Protein AF-A0A2W6BW79-F1 (afdb_monomer_lite)

pLDDT: mean 81.08, std 10.2, range [52.41, 96.06]

Radius of gyration: 17.26 Å; chains: 1; bounding box: 39×28×54 Å

Foldseek 3Di:
DDKDKDKWKWKWKAQPQWIWIATQQDRQIAIGSDPVSSVVSVQVVVQVVVVVVDDRDDWDWDWAKDKDWAQDPVRDIDIDIFIKTWTDDPQWIKIAGRQQGDIDTDNYDVRNVVGRRVRSRVSCRVDNTRRMGHMDMDMDMWMADPVGTDDD

Structure (mmCIF, N/CA/C/O backbone):
data_AF-A0A2W6BW79-F1
#
_entry.id   AF-A0A2W6BW79-F1
#
loop_
_atom_site.group_PDB
_atom_site.id
_atom_site.type_symbol
_atom_site.label_atom_id
_atom_site.label_alt_id
_atom_site.label_comp_id
_atom_site.label_asym_id
_atom_site.label_entity_id
_atom_site.label_seq_id
_atom_site.pdbx_PDB_ins_code
_atom_site.Cartn_x
_atom_site.Cartn_y
_atom_site.Cartn_z
_atom_site.occupancy
_atom_site.B_iso_or_equiv
_atom_site.auth_seq_id
_atom_site.auth_comp_id
_atom_site.auth_asym_id
_atom_site.auth_atom_id
_atom_site.pdbx_PDB_model_num
ATOM 1 N N . MET A 1 1 ? -23.035 2.140 28.095 1.00 54.66 1 MET A N 1
ATOM 2 C CA . MET A 1 1 ? -22.453 1.590 26.856 1.00 54.66 1 MET A CA 1
ATOM 3 C C . MET A 1 1 ? -20.944 1.530 27.051 1.00 54.66 1 MET A C 1
ATOM 5 O O . MET A 1 1 ? -20.404 2.461 27.640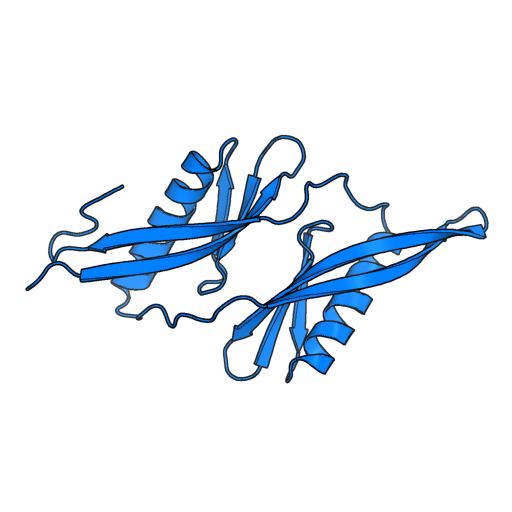 1.00 54.66 1 MET A O 1
ATOM 9 N N . ALA A 1 2 ? -20.318 0.404 26.715 1.00 69.75 2 ALA A N 1
ATOM 10 C CA . ALA A 1 2 ? -18.900 0.161 26.975 1.00 69.75 2 ALA A CA 1
ATOM 11 C C . ALA A 1 2 ? -18.020 0.856 25.929 1.00 69.75 2 ALA A C 1
ATOM 13 O O . ALA A 1 2 ? -18.464 1.098 24.810 1.00 69.75 2 ALA A O 1
ATOM 14 N N . THR A 1 3 ? -16.791 1.180 26.314 1.00 76.06 3 THR A N 1
ATOM 15 C CA . THR A 1 3 ? -15.749 1.611 25.385 1.00 76.06 3 THR A CA 1
ATOM 16 C C . THR A 1 3 ? -15.383 0.444 24.462 1.00 76.06 3 THR A C 1
ATOM 18 O O . THR A 1 3 ? -15.199 -0.670 24.951 1.00 76.06 3 THR A O 1
ATOM 21 N N . GLN A 1 4 ? -15.269 0.694 23.160 1.00 78.75 4 GLN A N 1
ATOM 22 C CA . GLN A 1 4 ? -14.896 -0.291 22.147 1.00 78.75 4 GLN A CA 1
ATOM 23 C C . GLN A 1 4 ? -13.578 0.124 21.489 1.00 78.75 4 GLN A C 1
ATOM 25 O O . GLN A 1 4 ? -13.428 1.271 21.075 1.00 78.75 4 GLN A O 1
ATOM 30 N N . THR A 1 5 ? -12.626 -0.800 21.391 1.00 81.75 5 THR A N 1
ATOM 31 C CA . THR A 1 5 ? -11.361 -0.577 20.680 1.00 81.75 5 THR A CA 1
ATOM 32 C C . THR A 1 5 ? -11.388 -1.337 19.361 1.00 81.75 5 THR A C 1
ATOM 34 O O . THR A 1 5 ? -11.757 -2.511 19.334 1.00 81.75 5 THR A O 1
ATOM 37 N N . TYR A 1 6 ? -10.980 -0.663 18.293 1.00 78.25 6 TYR A N 1
ATOM 38 C CA . TYR A 1 6 ? -10.821 -1.207 16.950 1.00 78.25 6 TYR A CA 1
ATOM 39 C C . TYR A 1 6 ? -9.356 -1.074 16.535 1.00 78.25 6 TYR A C 1
ATOM 41 O O . TYR A 1 6 ? -8.681 -0.111 16.908 1.00 78.25 6 TYR A O 1
ATOM 49 N N . THR A 1 7 ? -8.857 -2.066 15.804 1.00 79.12 7 THR A N 1
ATOM 50 C CA . THR A 1 7 ? -7.521 -2.032 15.202 1.00 79.12 7 THR A CA 1
ATOM 51 C C . THR A 1 7 ? -7.709 -1.871 13.709 1.00 79.12 7 THR A C 1
ATOM 53 O O . THR A 1 7 ? -8.458 -2.648 13.134 1.00 79.12 7 THR A O 1
ATOM 56 N N . PHE A 1 8 ? -7.025 -0.888 13.142 1.00 79.06 8 PHE A N 1
ATOM 57 C CA . PHE A 1 8 ? -7.068 -0.541 11.733 1.00 79.06 8 PHE A CA 1
ATOM 58 C C . PHE A 1 8 ? -5.713 -0.816 11.096 1.00 79.06 8 PHE A C 1
ATOM 60 O O . PHE A 1 8 ? -4.666 -0.653 11.745 1.00 79.06 8 PHE A O 1
ATOM 67 N N . THR A 1 9 ? -5.735 -1.184 9.820 1.00 81.25 9 THR A N 1
ATOM 68 C CA . THR A 1 9 ? -4.535 -1.326 8.992 1.00 81.25 9 THR A CA 1
ATOM 69 C C . THR A 1 9 ? -4.534 -0.310 7.865 1.00 81.25 9 THR A C 1
ATOM 71 O O . THR A 1 9 ? -5.520 -0.151 7.147 1.00 81.25 9 THR A O 1
ATOM 74 N N . ALA A 1 10 ? -3.397 0.354 7.691 1.00 82.69 10 ALA A N 1
ATOM 75 C CA . ALA A 1 10 ? -3.149 1.217 6.550 1.00 82.69 10 ALA A CA 1
ATOM 76 C C . ALA A 1 10 ? -1.796 0.876 5.934 1.00 82.69 10 ALA A C 1
ATOM 78 O O . ALA A 1 10 ? -0.862 0.476 6.635 1.00 82.69 10 ALA A O 1
ATOM 79 N N . VAL A 1 11 ? -1.688 1.064 4.625 1.00 84.06 11 VAL A N 1
ATOM 80 C CA . VAL A 1 11 ? -0.397 1.067 3.944 1.00 84.06 11 VAL A CA 1
ATOM 81 C C . VAL A 1 11 ? 0.021 2.502 3.718 1.00 84.06 11 VAL A C 1
ATOM 83 O O . VAL A 1 11 ? -0.732 3.278 3.138 1.00 84.06 11 VAL A O 1
ATOM 86 N N . VAL A 1 12 ? 1.217 2.850 4.179 1.00 86.38 12 VAL A N 1
ATOM 87 C CA . VAL A 1 12 ? 1.808 4.171 3.983 1.00 86.38 12 VAL A CA 1
ATOM 88 C C . VAL A 1 12 ? 2.955 4.101 2.992 1.00 86.38 12 VAL A C 1
ATOM 90 O O . VAL A 1 12 ? 3.721 3.139 2.983 1.00 86.38 12 VAL A O 1
ATOM 93 N N . ASN A 1 13 ? 3.103 5.133 2.171 1.00 86.94 13 ASN A N 1
ATOM 94 C CA . ASN A 1 13 ? 4.242 5.283 1.280 1.00 86.94 13 ASN A CA 1
ATOM 95 C C . ASN A 1 13 ? 4.727 6.738 1.257 1.00 86.94 13 ASN A C 1
ATOM 97 O O . ASN A 1 13 ? 3.944 7.674 1.104 1.00 86.94 13 ASN A O 1
ATOM 101 N N . TRP A 1 14 ? 6.038 6.918 1.402 1.00 84.25 14 TRP A N 1
ATOM 102 C CA . TRP A 1 14 ? 6.703 8.207 1.266 1.00 84.25 14 TRP A CA 1
ATOM 103 C C . TRP A 1 14 ? 6.721 8.694 -0.188 1.00 84.25 14 TRP A C 1
ATOM 105 O O . TRP A 1 14 ? 7.343 8.088 -1.052 1.00 84.25 14 TRP A O 1
ATOM 115 N N . GLN A 1 15 ? 6.131 9.855 -0.437 1.00 80.50 15 GLN A N 1
ATOM 116 C CA . GLN A 1 15 ? 5.988 10.466 -1.757 1.00 80.50 15 GLN A CA 1
ATOM 117 C C . GLN A 1 15 ? 7.142 11.422 -2.128 1.00 80.50 15 GLN A C 1
ATOM 119 O O . GLN A 1 15 ? 7.155 12.009 -3.208 1.00 80.50 15 GLN A O 1
ATOM 124 N N . GLY A 1 16 ? 8.134 11.593 -1.246 1.00 81.69 16 GLY A N 1
ATOM 125 C CA . GLY A 1 16 ? 9.277 12.497 -1.440 1.00 81.69 16 GLY A CA 1
ATOM 126 C C . GL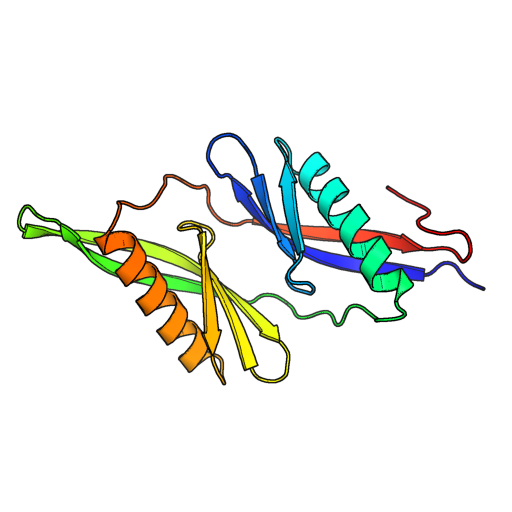Y A 1 16 ? 9.278 13.703 -0.497 1.00 81.69 16 GLY A C 1
ATOM 127 O O . GLY A 1 16 ? 10.349 14.128 -0.063 1.00 81.69 16 GLY A O 1
ATOM 128 N N . ASP A 1 17 ? 8.097 14.211 -0.149 1.00 81.12 17 ASP A N 1
ATOM 129 C CA . ASP A 1 17 ? 7.869 15.353 0.751 1.00 81.12 17 ASP A CA 1
ATOM 130 C C . ASP A 1 17 ? 6.756 15.117 1.794 1.00 81.12 17 ASP A C 1
ATOM 132 O O . ASP A 1 17 ? 6.739 15.784 2.830 1.00 81.12 17 ASP A O 1
ATOM 136 N N . HIS A 1 18 ? 5.865 14.153 1.555 1.00 81.62 18 HIS A N 1
ATOM 137 C CA . HIS A 1 18 ? 4.831 13.696 2.483 1.00 81.62 18 HIS A CA 1
ATOM 138 C C . HIS A 1 18 ? 4.664 12.174 2.408 1.00 81.62 18 HIS A C 1
ATOM 140 O O . HIS A 1 18 ? 5.142 11.527 1.482 1.00 81.62 18 HIS A O 1
ATOM 146 N N . TYR A 1 19 ? 3.991 11.595 3.393 1.00 82.44 19 TYR A N 1
ATOM 147 C CA . TYR A 1 19 ? 3.451 10.245 3.349 1.00 82.44 19 TYR A CA 1
ATOM 148 C C . TYR A 1 19 ? 2.022 10.294 2.817 1.00 82.44 19 TYR A C 1
ATOM 150 O O . TYR A 1 19 ? 1.213 11.086 3.307 1.00 82.44 19 TYR A O 1
ATOM 158 N N . ASP A 1 20 ? 1.734 9.407 1.872 1.00 80.75 20 ASP A N 1
ATOM 159 C CA . ASP A 1 20 ? 0.377 9.010 1.520 1.00 80.75 20 ASP A CA 1
ATOM 160 C C . ASP A 1 20 ? 0.038 7.711 2.233 1.00 80.75 20 ASP A C 1
ATOM 162 O O . ASP A 1 20 ? 0.903 6.856 2.434 1.00 80.75 20 ASP A O 1
ATOM 166 N N . ALA A 1 21 ? -1.220 7.568 2.617 1.00 80.44 21 ALA A N 1
ATOM 167 C CA . ALA A 1 21 ? -1.742 6.389 3.267 1.00 80.44 21 ALA A CA 1
ATOM 168 C C . ALA A 1 21 ? -3.031 5.943 2.620 1.00 80.44 21 ALA A C 1
ATOM 170 O O . ALA A 1 21 ? -3.894 6.763 2.321 1.00 80.44 21 ALA A O 1
ATOM 171 N N . PHE A 1 22 ? -3.153 4.634 2.488 1.00 74.38 22 PHE A N 1
ATOM 172 C CA . PHE A 1 22 ? -4.326 3.965 1.973 1.00 74.38 22 PHE A CA 1
ATOM 173 C C . PHE A 1 22 ? -4.833 3.047 3.073 1.00 74.38 22 PHE A C 1
ATOM 175 O O . PHE A 1 22 ? -4.125 2.126 3.501 1.00 74.38 22 PHE A O 1
ATOM 182 N N . GLY A 1 23 ? -6.026 3.348 3.585 1.00 65.94 23 GLY A N 1
ATOM 183 C CA . GLY A 1 23 ? -6.743 2.416 4.440 1.00 65.94 23 GLY A CA 1
ATOM 184 C C . GLY A 1 23 ? -7.000 1.121 3.673 1.00 65.94 23 GLY A C 1
ATOM 185 O O . GLY A 1 23 ? -7.348 1.138 2.498 1.00 65.94 23 GLY A O 1
ATOM 186 N N . VAL A 1 24 ? -6.769 -0.014 4.328 1.00 58.47 24 VAL A N 1
ATOM 187 C CA . VAL A 1 24 ? -7.052 -1.337 3.742 1.00 58.47 24 VAL A CA 1
ATOM 188 C C . VAL A 1 24 ? -8.513 -1.726 3.974 1.00 58.47 24 VAL A C 1
ATOM 190 O O . VAL A 1 24 ? -9.112 -2.470 3.216 1.00 58.47 24 VAL A O 1
ATOM 193 N N . GLU A 1 25 ? -9.086 -1.203 5.051 1.00 58.72 25 GLU A N 1
ATOM 194 C CA . GLU A 1 25 ? -10.457 -1.472 5.490 1.00 58.72 25 GLU A CA 1
ATOM 195 C C . GLU A 1 25 ? -11.436 -0.408 4.968 1.00 58.72 25 GLU A C 1
ATOM 197 O O . GLU A 1 25 ? -12.645 -0.544 5.118 1.00 58.72 25 GLU A O 1
ATOM 202 N N . PHE A 1 26 ? -10.888 0.668 4.397 1.00 57.97 26 PHE A N 1
ATOM 203 C CA . PHE A 1 26 ? -11.572 1.902 4.049 1.00 57.97 26 PHE A CA 1
ATOM 204 C C . PHE A 1 26 ? -10.824 2.537 2.882 1.00 57.97 26 PHE A C 1
ATOM 206 O O . PHE A 1 26 ? -9.625 2.779 3.043 1.00 57.97 26 PHE A O 1
ATOM 213 N N . PRO A 1 27 ? -11.475 2.916 1.773 1.00 52.41 27 PRO A N 1
ATOM 214 C CA . PRO A 1 27 ? -10.855 3.725 0.724 1.00 52.41 27 PRO A CA 1
ATOM 215 C C . PRO A 1 27 ? -10.645 5.183 1.193 1.00 52.41 27 PRO A C 1
ATOM 217 O O . PRO A 1 27 ? -10.944 6.141 0.486 1.00 52.41 27 PRO A O 1
ATOM 220 N N . ILE A 1 28 ? -10.147 5.362 2.418 1.00 56.03 28 ILE A N 1
ATOM 221 C CA . ILE A 1 28 ? -9.788 6.636 3.029 1.00 56.03 28 ILE A CA 1
ATOM 222 C C . ILE A 1 28 ? -8.301 6.869 2.787 1.00 56.03 28 ILE A C 1
ATOM 224 O O . ILE A 1 28 ? -7.439 6.034 3.088 1.00 56.03 28 ILE A O 1
ATOM 228 N N . GLY A 1 29 ? -8.020 8.017 2.184 1.00 61.50 29 GLY A N 1
ATOM 229 C CA . GLY A 1 29 ? -6.677 8.492 1.911 1.00 61.50 29 GLY A CA 1
ATOM 230 C C . GLY A 1 29 ? -6.223 9.429 3.022 1.00 61.50 29 GLY A C 1
ATOM 231 O O . GLY A 1 29 ? -6.898 10.410 3.319 1.00 61.50 29 GLY A O 1
ATOM 232 N N . GLY A 1 30 ? -5.067 9.164 3.622 1.00 65.00 30 GLY A N 1
ATOM 233 C CA . GLY A 1 30 ? -4.435 10.076 4.576 1.00 65.00 30 GLY A CA 1
ATOM 234 C C . GLY A 1 30 ? -3.178 10.690 3.974 1.00 65.00 30 GLY A C 1
ATOM 235 O O . GLY A 1 30 ? -2.363 9.965 3.415 1.00 65.00 30 GLY A O 1
ATOM 236 N N . LYS A 1 31 ? -2.983 12.006 4.112 1.00 75.75 31 LYS A N 1
ATOM 237 C CA . LYS A 1 31 ? -1.716 12.669 3.760 1.00 75.75 31 LYS A CA 1
ATOM 238 C C . LYS A 1 31 ? -1.113 13.343 4.983 1.00 75.75 31 LYS A C 1
ATOM 240 O O . LYS A 1 31 ? -1.831 13.991 5.740 1.00 75.75 31 LYS A O 1
ATOM 245 N N . GLY A 1 32 ? 0.202 13.250 5.153 1.00 75.69 32 GLY A N 1
ATOM 246 C CA . GLY A 1 32 ? 0.902 13.936 6.241 1.00 75.69 32 GLY A CA 1
ATOM 247 C C . GLY A 1 32 ? 2.408 13.990 6.027 1.00 75.69 32 GLY A C 1
ATOM 248 O O . GLY A 1 32 ? 2.990 13.075 5.461 1.00 75.69 32 GLY A O 1
ATOM 249 N N . ALA A 1 33 ? 3.077 15.037 6.504 1.00 76.25 33 ALA A N 1
ATOM 250 C CA . ALA A 1 33 ? 4.538 15.128 6.462 1.00 76.25 33 ALA A CA 1
ATOM 251 C C . ALA A 1 33 ? 5.208 14.067 7.356 1.00 76.25 33 ALA A C 1
ATOM 253 O O . ALA A 1 33 ? 6.380 13.735 7.175 1.00 76.25 33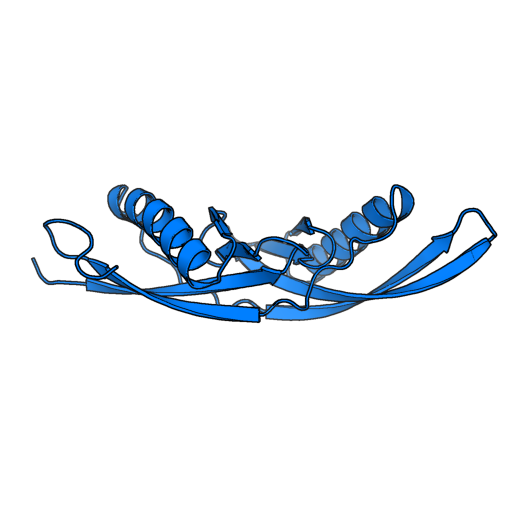 ALA A O 1
ATOM 254 N N . THR A 1 34 ? 4.465 13.512 8.317 1.00 83.75 34 THR A N 1
ATOM 255 C CA . THR A 1 34 ? 4.904 12.413 9.184 1.00 83.75 34 THR A CA 1
ATOM 256 C C . THR A 1 34 ? 3.852 11.308 9.271 1.00 83.75 34 THR A C 1
ATOM 258 O O . THR A 1 34 ? 2.665 11.551 9.059 1.00 83.75 34 THR A O 1
ATOM 261 N N . ILE A 1 35 ? 4.275 10.100 9.661 1.00 79.94 35 ILE A N 1
ATOM 262 C CA . ILE A 1 35 ? 3.362 8.974 9.929 1.00 79.94 35 ILE A CA 1
ATOM 263 C C . ILE A 1 35 ? 2.329 9.342 11.005 1.00 79.94 35 ILE A C 1
ATOM 265 O O . ILE A 1 35 ? 1.177 8.939 10.906 1.00 79.94 35 ILE A O 1
ATOM 269 N N . SER A 1 36 ? 2.700 10.141 12.010 1.00 82.38 36 SER A N 1
ATOM 270 C CA . SER A 1 36 ? 1.752 10.597 13.032 1.00 82.38 36 SER A CA 1
ATOM 271 C C . SER A 1 36 ? 0.640 11.462 12.437 1.00 82.38 36 SER A C 1
ATOM 273 O O . SER A 1 36 ? -0.520 11.247 12.758 1.00 82.38 36 SER A O 1
ATOM 275 N N . GLU A 1 37 ? 0.973 12.398 11.545 1.00 83.88 37 GLU A N 1
ATOM 276 C CA . GLU A 1 37 ? -0.022 13.240 10.860 1.00 83.88 37 GLU A CA 1
ATOM 277 C C . GLU A 1 37 ? -0.936 12.418 9.949 1.00 83.88 37 GLU A C 1
ATOM 279 O O . GLU A 1 37 ? -2.144 12.638 9.925 1.00 83.88 37 GLU A O 1
ATOM 284 N N . VAL A 1 38 ? -0.370 11.429 9.254 1.00 82.88 38 VAL A N 1
ATOM 285 C CA . VAL A 1 38 ? -1.140 10.444 8.491 1.00 82.88 38 VAL A CA 1
ATOM 286 C C . VAL A 1 38 ? -2.113 9.686 9.389 1.00 82.88 38 VAL A C 1
ATOM 288 O O . VAL A 1 38 ? -3.283 9.557 9.039 1.00 82.88 38 VAL A O 1
ATOM 291 N N . ILE A 1 39 ? -1.648 9.194 10.542 1.00 82.44 39 ILE A N 1
ATOM 292 C CA . ILE A 1 39 ? -2.504 8.482 11.490 1.00 82.44 39 ILE A CA 1
ATOM 293 C C . ILE A 1 39 ? -3.648 9.396 11.917 1.00 82.44 39 ILE A C 1
ATOM 295 O O . ILE A 1 39 ? -4.783 8.944 11.842 1.00 82.44 39 ILE A O 1
ATOM 299 N N . GLU A 1 40 ? -3.389 10.657 12.289 1.00 82.88 40 GLU A N 1
ATOM 300 C CA . GLU A 1 40 ? -4.450 11.616 12.643 1.00 82.88 40 GLU A CA 1
ATOM 301 C C . GLU A 1 40 ? -5.480 11.799 11.525 1.00 82.88 40 GLU A C 1
ATOM 303 O O . GLU A 1 40 ? -6.678 11.755 11.800 1.00 82.88 40 GLU A O 1
ATOM 308 N N . ALA A 1 41 ? -5.038 11.943 10.272 1.00 82.50 41 ALA A N 1
ATOM 309 C CA . ALA A 1 41 ? -5.944 12.049 9.128 1.00 82.50 41 ALA A CA 1
ATOM 310 C C . ALA A 1 41 ? -6.835 10.802 8.998 1.00 82.50 41 ALA A C 1
ATOM 312 O O . ALA A 1 41 ? -8.056 10.915 8.916 1.00 82.50 41 ALA A O 1
ATOM 313 N N . LEU A 1 42 ? -6.237 9.610 9.091 1.00 79.75 42 LEU A N 1
ATOM 314 C CA . LEU A 1 42 ? -6.970 8.343 9.091 1.00 79.75 42 LEU A CA 1
ATOM 315 C C . LEU A 1 42 ? -7.929 8.216 10.288 1.00 79.75 42 LEU A C 1
ATOM 317 O O . LEU A 1 42 ? -8.951 7.536 10.190 1.00 79.75 42 LEU A O 1
ATOM 321 N N . ARG A 1 43 ? -7.627 8.851 11.432 1.00 79.38 43 ARG A N 1
ATOM 322 C CA . ARG A 1 43 ? -8.528 8.850 12.595 1.00 79.38 43 ARG A CA 1
ATOM 323 C C . ARG A 1 43 ? -9.789 9.654 12.348 1.00 79.38 43 ARG A C 1
ATOM 325 O O . ARG A 1 43 ? -10.842 9.215 12.796 1.00 79.38 43 ARG A O 1
ATOM 332 N N . GLU A 1 44 ? -9.682 10.832 11.736 1.00 79.88 44 GLU A N 1
ATOM 333 C CA . GLU A 1 44 ? -10.854 11.675 11.464 1.00 79.88 44 GLU A CA 1
ATOM 334 C C . GLU A 1 44 ? -11.821 10.963 10.516 1.00 79.88 44 GLU A C 1
ATOM 336 O O . GLU A 1 44 ? -12.996 10.827 10.842 1.00 79.88 44 GLU A O 1
ATOM 341 N N . GLU A 1 45 ? -11.301 10.383 9.438 1.00 77.31 45 GLU A N 1
ATOM 342 C CA . GLU A 1 45 ? -12.071 9.570 8.488 1.00 77.31 45 GLU A CA 1
ATOM 343 C C . GLU A 1 45 ? -12.738 8.358 9.174 1.00 77.31 45 GLU A C 1
ATOM 345 O O . GLU A 1 45 ? -13.942 8.125 9.054 1.00 77.31 45 GLU A O 1
ATOM 350 N N . ALA A 1 46 ? -11.993 7.624 10.010 1.00 76.62 46 ALA A N 1
ATOM 351 C CA . ALA A 1 46 ? -12.540 6.488 10.754 1.00 76.62 46 ALA A CA 1
ATOM 352 C C . ALA A 1 46 ? -13.639 6.882 11.764 1.00 76.62 46 ALA A C 1
ATOM 354 O O . ALA A 1 46 ? -14.486 6.051 12.106 1.00 76.62 46 ALA A O 1
ATOM 355 N N . LYS A 1 47 ? -13.650 8.126 12.274 1.00 76.56 47 LYS A N 1
ATOM 356 C CA . LYS A 1 47 ? -14.744 8.613 13.135 1.00 76.56 47 LYS A CA 1
ATOM 357 C C . LYS A 1 47 ? -16.036 8.777 12.349 1.00 76.56 47 LYS A C 1
ATOM 359 O O . LYS A 1 47 ? -17.083 8.430 12.892 1.00 76.56 47 LYS A O 1
ATOM 364 N N . GLU A 1 48 ? -15.967 9.333 11.141 1.00 75.81 48 GLU A N 1
ATOM 365 C CA . GLU A 1 48 ? -17.139 9.522 10.280 1.00 75.81 48 GLU A CA 1
ATOM 366 C C . GLU A 1 48 ? -17.739 8.163 9.922 1.00 75.81 48 GLU A C 1
ATOM 368 O O . GLU A 1 48 ? -18.913 7.926 10.201 1.00 75.81 48 GLU A O 1
ATOM 373 N N . PHE A 1 49 ? -16.896 7.225 9.490 1.00 73.44 49 PHE A N 1
ATOM 374 C CA . PHE A 1 49 ? -17.297 5.854 9.183 1.00 73.44 49 PHE A CA 1
ATOM 375 C C . PHE A 1 49 ? -18.040 5.164 10.344 1.00 73.44 49 PHE A C 1
ATOM 377 O O . PHE A 1 49 ? -19.151 4.653 10.206 1.00 73.44 49 PHE A O 1
ATOM 384 N N . LEU A 1 50 ? -17.458 5.192 11.547 1.00 73.25 50 LEU A N 1
ATOM 385 C CA . LEU A 1 50 ? -18.073 4.568 12.722 1.00 73.25 50 LEU A CA 1
ATOM 386 C C . LEU A 1 50 ? -19.337 5.299 13.204 1.00 73.25 50 LEU A C 1
ATOM 388 O O . LEU A 1 50 ? -20.182 4.684 13.861 1.00 73.25 50 LEU A O 1
ATOM 392 N N . ALA A 1 51 ? -19.483 6.595 12.910 1.00 72.62 51 ALA A N 1
ATOM 393 C CA . ALA A 1 51 ? -20.691 7.352 13.234 1.00 72.62 51 ALA A CA 1
ATOM 394 C C . ALA A 1 51 ? -21.899 6.914 12.388 1.00 72.62 51 ALA A C 1
ATOM 396 O O . ALA A 1 51 ? -23.034 7.017 12.861 1.00 72.62 51 ALA A O 1
ATOM 397 N N . GLU A 1 52 ? -21.665 6.370 11.192 1.00 74.12 52 GLU A N 1
ATOM 398 C CA . GLU A 1 52 ? -22.700 5.791 10.325 1.00 74.12 52 GLU A CA 1
ATOM 399 C C . GLU A 1 52 ? -23.172 4.406 10.806 1.00 74.12 52 GLU A C 1
ATOM 401 O O . GLU A 1 52 ? -24.187 3.883 10.345 1.00 74.12 52 GLU A O 1
ATOM 406 N N . GLY A 1 53 ? -22.511 3.849 11.828 1.00 67.75 53 GLY A N 1
ATOM 407 C CA . GLY A 1 53 ? -22.859 2.565 12.437 1.00 67.75 53 GLY A CA 1
ATOM 408 C C . GLY A 1 53 ? -22.280 1.358 11.703 1.0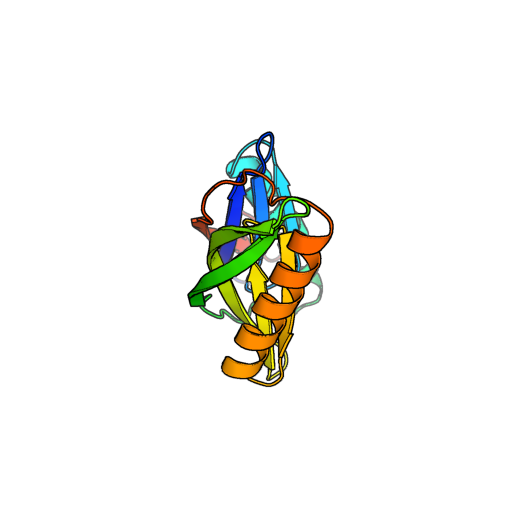0 67.75 53 GLY A C 1
ATOM 409 O O . GLY A 1 53 ? -22.613 0.221 12.049 1.00 67.75 53 GLY A O 1
ATOM 410 N N . GLU A 1 54 ? -21.411 1.592 10.725 1.00 66.56 54 GLU A N 1
ATOM 411 C CA . GLU A 1 54 ? -20.667 0.549 10.039 1.00 66.56 54 GLU A CA 1
ATOM 412 C C . GLU A 1 54 ? -19.538 0.013 10.935 1.00 66.56 54 GLU A C 1
ATOM 414 O O . GLU A 1 54 ? -19.011 0.716 11.799 1.00 66.56 54 GLU A O 1
ATOM 419 N N . GLN A 1 55 ? -19.198 -1.271 10.795 1.00 64.88 55 GLN A N 1
ATOM 420 C CA . GLN A 1 55 ? -18.112 -1.893 11.557 1.00 64.88 55 GLN A CA 1
ATOM 421 C C . GLN A 1 55 ? -16.926 -2.154 10.630 1.00 64.88 55 GLN A C 1
ATOM 423 O O . GLN A 1 55 ? -17.148 -2.714 9.558 1.00 64.88 55 GLN A O 1
ATOM 428 N N . PRO A 1 56 ? -15.685 -1.822 11.038 1.00 64.25 56 PRO A N 1
ATOM 429 C CA . PRO A 1 56 ? -14.499 -2.212 10.286 1.00 64.25 56 PRO A CA 1
ATOM 430 C C . PRO A 1 56 ? -14.483 -3.728 10.131 1.00 64.25 56 PRO A C 1
ATOM 432 O O . PRO A 1 56 ? -14.436 -4.459 11.126 1.00 64.25 56 PRO A O 1
ATOM 435 N N . ASN A 1 57 ? -14.518 -4.198 8.888 1.00 64.69 57 ASN A N 1
ATOM 436 C CA . ASN A 1 57 ? -14.214 -5.582 8.590 1.00 64.69 57 ASN A CA 1
ATOM 437 C C . ASN A 1 57 ? -12.711 -5.667 8.336 1.00 64.69 57 ASN A C 1
ATOM 439 O O . ASN A 1 57 ? -12.217 -5.160 7.334 1.00 64.69 57 ASN A O 1
ATOM 443 N N . TYR A 1 58 ? -11.978 -6.256 9.278 1.00 65.31 58 TYR A N 1
ATOM 444 C CA . TYR A 1 58 ? -10.539 -6.423 9.123 1.00 65.31 58 TYR A CA 1
ATOM 445 C C . TYR A 1 58 ? -10.258 -7.369 7.958 1.00 65.31 58 TYR A C 1
ATOM 447 O O . TYR A 1 58 ? -10.568 -8.561 8.041 1.00 65.31 58 TYR A O 1
ATOM 455 N N . VAL A 1 59 ? -9.605 -6.850 6.923 1.00 68.69 59 VAL A N 1
ATOM 456 C CA . VAL A 1 59 ? -9.001 -7.658 5.867 1.00 68.69 59 VAL A CA 1
ATOM 457 C C . VAL A 1 59 ? -7.498 -7.433 5.930 1.00 68.69 59 VAL A C 1
ATOM 459 O O . VAL A 1 59 ? -7.018 -6.300 5.895 1.00 68.69 59 VAL A O 1
ATOM 462 N N . GLU A 1 60 ? -6.735 -8.513 6.104 1.00 74.69 60 GLU A N 1
ATOM 463 C CA . GLU A 1 60 ? -5.278 -8.411 6.098 1.00 74.69 60 GLU A CA 1
ATOM 464 C C . GLU A 1 60 ? -4.815 -8.095 4.669 1.00 74.69 60 GLU A C 1
ATOM 466 O O . GLU A 1 60 ? -5.120 -8.877 3.764 1.00 74.69 60 GLU A O 1
ATOM 471 N N . PRO A 1 61 ? -4.102 -6.973 4.440 1.00 83.56 61 PRO A N 1
ATOM 472 C CA . PRO A 1 61 ? -3.616 -6.652 3.109 1.00 83.56 61 PRO A CA 1
ATOM 473 C C . PRO A 1 61 ? -2.578 -7.682 2.676 1.00 83.56 61 PRO A C 1
ATOM 475 O O . PRO A 1 61 ? -1.679 -8.047 3.440 1.00 83.56 61 PRO A O 1
ATOM 478 N N . ILE A 1 62 ? -2.659 -8.094 1.420 1.00 87.56 62 ILE A N 1
ATOM 479 C CA . ILE A 1 62 ? -1.649 -8.918 0.769 1.00 87.56 62 ILE A CA 1
ATOM 480 C C . ILE A 1 62 ? -0.705 -7.974 0.034 1.00 87.56 62 ILE A C 1
ATOM 482 O O . ILE A 1 62 ? -1.152 -7.137 -0.742 1.00 87.56 62 ILE A O 1
ATOM 486 N N . VAL A 1 63 ? 0.598 -8.092 0.282 1.00 89.44 63 VAL A N 1
ATOM 487 C CA . VAL A 1 63 ? 1.612 -7.345 -0.470 1.00 89.44 63 VAL A CA 1
ATOM 488 C C . VAL A 1 63 ? 2.296 -8.310 -1.422 1.00 89.44 63 VAL A C 1
ATOM 490 O O . VAL A 1 63 ? 3.083 -9.149 -0.981 1.00 89.44 63 VAL A O 1
ATOM 493 N N . GLU A 1 64 ? 1.982 -8.193 -2.709 1.00 92.19 64 GLU A N 1
ATOM 494 C CA . GLU A 1 64 ? 2.479 -9.083 -3.754 1.00 92.19 64 GLU A CA 1
ATOM 495 C C . GLU A 1 64 ? 3.416 -8.326 -4.710 1.00 92.19 64 GLU A C 1
ATOM 497 O O . GLU A 1 64 ? 2.999 -7.368 -5.367 1.00 92.19 64 GLU A O 1
ATOM 502 N N . PRO A 1 65 ? 4.696 -8.722 -4.817 1.00 93.25 65 PRO A N 1
ATOM 503 C CA . PRO A 1 65 ? 5.628 -8.072 -5.725 1.00 93.25 65 PRO A CA 1
ATOM 504 C C . PRO A 1 65 ? 5.299 -8.400 -7.184 1.00 93.25 65 PRO A C 1
ATOM 506 O O . PRO A 1 65 ? 5.012 -9.544 -7.532 1.00 93.25 65 PRO A O 1
ATOM 509 N N . PHE A 1 66 ? 5.468 -7.427 -8.075 1.00 93.94 66 PHE A N 1
ATOM 510 C CA . PHE A 1 66 ? 5.336 -7.629 -9.514 1.00 93.94 66 PHE A CA 1
ATOM 511 C C . PHE A 1 66 ? 6.420 -6.889 -10.299 1.00 93.94 66 PHE A C 1
ATOM 513 O O . PHE A 1 66 ? 7.008 -5.904 -9.848 1.00 93.94 66 PHE A O 1
ATOM 520 N N . GLU A 1 67 ? 6.711 -7.404 -11.494 1.00 92.56 67 GLU A N 1
ATOM 521 C CA . GLU A 1 67 ? 7.713 -6.846 -12.400 1.00 92.56 67 GLU A CA 1
ATOM 522 C C . GLU A 1 67 ? 7.055 -6.320 -13.678 1.00 92.56 67 GLU A C 1
ATOM 524 O O . GLU A 1 67 ? 6.194 -6.981 -14.276 1.00 92.56 67 GLU A O 1
ATOM 529 N N . ILE A 1 68 ? 7.497 -5.138 -14.108 1.00 91.25 68 ILE A N 1
ATOM 530 C CA . ILE A 1 68 ? 7.084 -4.493 -15.357 1.00 91.25 68 ILE A CA 1
ATOM 531 C C . ILE A 1 68 ? 8.322 -4.143 -16.172 1.00 91.25 68 ILE A C 1
ATOM 533 O O . ILE A 1 68 ? 9.308 -3.631 -15.643 1.00 91.25 68 ILE A O 1
ATOM 537 N N . SER A 1 69 ? 8.243 -4.380 -17.477 1.00 89.56 69 SER A N 1
ATOM 538 C CA . SER A 1 69 ? 9.258 -3.985 -18.446 1.00 89.56 69 SER A CA 1
ATOM 539 C C . SER A 1 69 ? 8.666 -2.950 -19.395 1.00 89.56 69 SER A C 1
ATOM 541 O O . SER A 1 69 ? 7.839 -3.300 -20.228 1.00 89.56 69 SER A O 1
ATOM 543 N N . VAL A 1 70 ? 9.101 -1.694 -19.300 1.00 87.31 70 VAL A N 1
ATOM 544 C CA . VAL A 1 70 ? 8.626 -0.600 -20.164 1.00 87.31 70 VAL A CA 1
ATOM 545 C C . VAL A 1 70 ? 9.703 -0.248 -21.181 1.00 87.31 70 VAL A C 1
ATOM 547 O O . VAL A 1 70 ? 10.889 -0.206 -20.848 1.00 87.31 70 VAL A O 1
ATOM 550 N N . GLN A 1 71 ? 9.301 -0.001 -22.426 1.00 84.25 71 GLN A N 1
ATOM 551 C CA . GLN A 1 71 ? 10.196 0.520 -23.453 1.00 84.25 71 GLN A CA 1
ATOM 552 C C . GLN A 1 71 ? 10.168 2.053 -23.454 1.00 84.25 71 GLN A C 1
ATOM 554 O O . GLN A 1 71 ? 9.115 2.654 -23.646 1.00 84.25 71 GLN A O 1
ATOM 559 N N . ASP A 1 72 ? 11.329 2.681 -23.290 1.00 78.25 72 ASP A N 1
ATOM 560 C CA . ASP A 1 72 ? 11.487 4.127 -23.439 1.00 78.25 72 ASP A CA 1
ATOM 561 C C . ASP A 1 72 ? 11.412 4.568 -24.907 1.00 78.25 72 ASP A C 1
ATOM 563 O O . ASP A 1 72 ? 11.670 3.805 -25.841 1.00 78.25 72 ASP A O 1
ATOM 567 N N . SER A 1 73 ? 11.175 5.865 -25.112 1.00 78.69 73 SER A N 1
ATOM 568 C CA . SER A 1 73 ? 11.201 6.504 -26.438 1.00 78.69 73 SER A CA 1
ATOM 569 C C . SER A 1 73 ? 12.525 6.351 -27.209 1.00 78.69 73 SER A C 1
ATOM 571 O O . SER A 1 73 ? 12.528 6.452 -28.436 1.00 78.69 73 SER A O 1
ATOM 573 N N . ASP A 1 74 ? 13.644 6.087 -26.523 1.00 83.31 74 ASP A N 1
ATOM 574 C CA . ASP A 1 74 ? 14.951 5.818 -27.140 1.00 83.31 74 ASP A CA 1
ATOM 575 C C . ASP A 1 74 ? 15.171 4.333 -27.509 1.00 83.31 74 ASP A C 1
ATOM 577 O O . ASP A 1 74 ? 16.210 3.977 -28.070 1.00 83.31 74 ASP A O 1
ATOM 581 N N . GLY A 1 75 ? 14.182 3.473 -27.236 1.00 81.12 75 GLY A N 1
ATOM 582 C CA . GLY A 1 75 ? 14.210 2.033 -27.489 1.00 81.12 75 GLY A CA 1
ATOM 583 C C . GLY A 1 75 ? 14.803 1.194 -26.352 1.00 81.12 75 GLY A C 1
ATOM 584 O O . GLY A 1 75 ? 14.819 -0.035 -26.467 1.00 81.12 75 GLY A O 1
ATOM 585 N N . THR A 1 76 ? 15.273 1.814 -25.264 1.00 85.19 76 THR A N 1
ATOM 586 C CA . THR A 1 76 ? 15.815 1.116 -24.091 1.00 85.19 76 THR A CA 1
ATOM 587 C C . THR A 1 76 ? 14.700 0.447 -23.289 1.00 85.19 76 THR A C 1
ATOM 589 O O . THR A 1 76 ? 13.669 1.052 -23.017 1.00 85.19 76 THR A O 1
ATOM 592 N N . MET A 1 77 ? 14.916 -0.800 -22.863 1.00 87.38 77 MET A N 1
ATOM 593 C CA . MET A 1 77 ? 14.012 -1.490 -21.936 1.00 87.38 77 MET A CA 1
ATOM 594 C C . MET A 1 77 ? 14.384 -1.163 -20.489 1.00 87.38 77 MET A C 1
ATOM 596 O O . MET A 1 77 ? 15.520 -1.413 -20.073 1.00 87.38 77 MET A O 1
ATOM 600 N N . ARG A 1 78 ? 13.426 -0.666 -19.706 1.00 86.12 78 ARG A N 1
ATOM 601 C CA . ARG A 1 78 ? 13.550 -0.489 -18.256 1.00 86.12 78 ARG A CA 1
ATOM 602 C C . ARG A 1 78 ? 12.711 -1.517 -17.528 1.00 86.12 78 ARG A C 1
ATOM 604 O O . ARG A 1 78 ? 11.527 -1.659 -17.806 1.00 86.12 78 ARG A O 1
ATOM 611 N N . ASN A 1 79 ? 13.334 -2.201 -16.578 1.00 89.69 79 ASN A N 1
ATOM 612 C CA . ASN A 1 79 ? 12.649 -3.138 -15.702 1.00 89.69 79 ASN A CA 1
ATOM 613 C C . ASN A 1 79 ? 12.425 -2.483 -14.347 1.00 89.69 79 ASN A C 1
ATOM 615 O O . ASN A 1 79 ? 13.368 -1.976 -13.734 1.00 89.69 79 ASN A O 1
ATOM 619 N N . TYR A 1 80 ? 11.187 -2.538 -13.890 1.00 90.31 80 TYR A N 1
ATOM 620 C CA . TYR A 1 80 ? 10.757 -2.076 -12.589 1.00 90.31 80 TYR A CA 1
ATOM 621 C C . TYR A 1 80 ? 10.245 -3.252 -11.776 1.00 90.31 80 TYR A C 1
ATOM 623 O O . TYR A 1 80 ? 9.673 -4.198 -12.319 1.00 90.31 80 TYR A O 1
ATOM 631 N N . ARG A 1 81 ? 10.451 -3.167 -10.466 1.00 91.69 81 ARG A N 1
ATOM 632 C CA . ARG A 1 81 ? 9.865 -4.076 -9.493 1.00 91.69 81 ARG A CA 1
ATOM 633 C C . ARG A 1 81 ? 9.133 -3.231 -8.465 1.00 91.69 81 ARG A C 1
ATOM 635 O O . ARG A 1 81 ? 9.773 -2.404 -7.817 1.00 91.69 81 ARG A O 1
ATOM 642 N N . PHE A 1 82 ? 7.838 -3.466 -8.350 1.00 92.75 82 PHE A N 1
ATOM 643 C CA . PHE A 1 82 ? 6.934 -2.772 -7.440 1.00 92.75 82 PHE A CA 1
ATOM 644 C C . PHE A 1 82 ? 6.210 -3.783 -6.561 1.00 92.75 82 PHE A C 1
ATOM 646 O O . PHE A 1 82 ? 6.245 -4.984 -6.844 1.00 92.75 82 PHE A O 1
ATOM 653 N N . ASP A 1 83 ? 5.564 -3.292 -5.514 1.00 92.25 83 ASP A N 1
ATOM 654 C CA . ASP A 1 83 ? 4.780 -4.094 -4.590 1.00 92.25 83 ASP A CA 1
ATOM 655 C C . ASP A 1 83 ? 3.295 -3.699 -4.714 1.00 92.25 83 ASP A C 1
ATOM 657 O O . ASP A 1 83 ? 2.920 -2.566 -4.444 1.00 92.25 83 ASP A O 1
ATOM 661 N N . ALA A 1 84 ? 2.423 -4.618 -5.133 1.00 92.25 84 ALA A N 1
ATOM 662 C CA . ALA A 1 84 ? 0.981 -4.384 -5.145 1.00 92.25 84 ALA A CA 1
ATOM 663 C C . ALA A 1 84 ? 0.408 -4.677 -3.758 1.00 92.25 84 ALA A C 1
ATOM 665 O O . ALA A 1 84 ? 0.681 -5.723 -3.176 1.00 92.25 84 ALA A O 1
ATOM 666 N N . VAL A 1 85 ? -0.407 -3.770 -3.237 1.00 90.31 85 VAL A N 1
ATOM 667 C CA . VAL A 1 85 ? -1.182 -3.952 -2.009 1.00 90.31 85 VAL A CA 1
ATOM 668 C C . VAL A 1 85 ? -2.589 -4.358 -2.411 1.00 90.31 85 VAL A C 1
ATOM 670 O O . VAL A 1 85 ? -3.257 -3.574 -3.075 1.00 90.31 85 VAL A O 1
ATOM 673 N N . LEU A 1 86 ? -3.043 -5.540 -2.006 1.00 90.25 86 LEU A N 1
ATOM 674 C CA . LEU A 1 86 ? -4.366 -6.070 -2.323 1.00 90.25 86 LEU A CA 1
ATOM 675 C C . LEU A 1 86 ? -5.188 -6.305 -1.064 1.00 90.25 86 LEU A C 1
ATOM 677 O O . LEU A 1 86 ? -4.657 -6.724 -0.035 1.00 90.25 86 LEU A O 1
ATOM 681 N N . TYR A 1 87 ? -6.492 -6.097 -1.171 1.00 87.44 87 TYR A N 1
ATOM 682 C CA . TYR A 1 87 ? -7.462 -6.425 -0.136 1.00 87.44 87 TYR A CA 1
ATOM 683 C C . TYR A 1 87 ? -8.808 -6.781 -0.759 1.00 87.44 87 TYR A C 1
ATOM 685 O O . TYR A 1 87 ? -9.144 -6.333 -1.853 1.00 87.44 87 TYR A O 1
ATOM 693 N N . GLU A 1 88 ? -9.546 -7.646 -0.074 1.00 85.75 88 GLU A N 1
ATOM 694 C CA . GLU A 1 88 ? -10.884 -8.061 -0.485 1.00 85.75 88 GLU A CA 1
ATOM 695 C C . GLU A 1 88 ? -11.889 -6.949 -0.162 1.00 85.75 88 GLU A C 1
ATOM 697 O O . GLU A 1 88 ? -11.969 -6.493 0.980 1.00 85.75 88 GLU A O 1
ATOM 702 N N . GLU A 1 89 ? -12.657 -6.528 -1.161 1.00 81.12 89 GLU A N 1
ATOM 703 C CA . GLU A 1 89 ? -13.703 -5.510 -1.038 1.00 81.12 89 GLU A CA 1
ATOM 704 C C . GLU A 1 89 ? -14.906 -5.934 -1.892 1.00 81.12 89 GLU A C 1
ATOM 706 O O . GLU A 1 89 ? -14.747 -6.354 -3.036 1.00 81.12 89 GLU A O 1
ATOM 711 N N . ASP A 1 90 ? -16.115 -5.886 -1.320 1.00 78.50 90 ASP A N 1
ATOM 712 C CA . ASP A 1 90 ? -17.390 -6.171 -2.003 1.00 78.50 90 ASP A CA 1
ATOM 713 C C . ASP A 1 90 ? -17.459 -7.479 -2.825 1.00 78.50 90 ASP A C 1
ATOM 715 O O . ASP A 1 90 ? -18.232 -7.607 -3.777 1.00 78.50 90 ASP A O 1
ATOM 719 N N . GLY A 1 91 ? -16.700 -8.502 -2.417 1.00 83.00 91 GLY A N 1
ATOM 720 C CA . GLY A 1 91 ? -16.658 -9.806 -3.086 1.00 83.00 91 GLY A CA 1
ATOM 721 C C . GLY A 1 91 ? -15.715 -9.878 -4.291 1.00 83.00 91 GLY A C 1
ATOM 722 O O . GLY A 1 91 ? -15.759 -10.877 -5.007 1.00 83.00 91 GLY A O 1
ATOM 723 N N . GLY A 1 92 ? -14.880 -8.857 -4.493 1.00 87.69 92 GLY A N 1
ATOM 724 C CA . GLY A 1 92 ? -13.728 -8.854 -5.393 1.00 87.69 92 GLY A CA 1
ATOM 725 C C . GLY A 1 92 ? -12.451 -8.442 -4.657 1.00 87.69 92 GLY A C 1
ATOM 726 O O . GLY A 1 92 ? -12.399 -8.424 -3.425 1.00 87.69 92 GLY A O 1
ATOM 727 N N . TYR A 1 93 ? -11.409 -8.105 -5.412 1.00 90.69 93 TYR A N 1
ATOM 728 C CA . TYR A 1 93 ? -10.143 -7.612 -4.869 1.00 90.69 93 TYR A CA 1
ATOM 729 C C . TYR A 1 93 ? -9.840 -6.221 -5.402 1.00 90.69 93 TYR A C 1
ATOM 731 O O . TYR A 1 93 ? -9.750 -6.018 -6.612 1.00 90.69 93 TYR A O 1
ATOM 739 N N . CYS A 1 94 ? -9.599 -5.278 -4.499 1.00 89.56 94 CYS A N 1
ATOM 740 C CA . CYS A 1 94 ? -9.007 -3.997 -4.841 1.00 89.56 94 CYS A CA 1
ATOM 741 C C . CYS A 1 94 ? -7.502 -4.028 -4.590 1.00 89.56 94 CYS A C 1
ATOM 743 O O . CYS A 1 94 ? -6.994 -4.739 -3.723 1.00 89.56 94 CYS A O 1
ATOM 745 N N . SER A 1 95 ? -6.775 -3.296 -5.425 1.00 91.12 95 SER A N 1
ATOM 746 C CA . SER A 1 95 ? -5.323 -3.334 -5.514 1.00 91.12 95 SER A CA 1
ATOM 747 C C . SER A 1 95 ? -4.750 -1.941 -5.746 1.00 91.12 95 SER A C 1
ATOM 749 O O . SER A 1 95 ? -5.334 -1.106 -6.437 1.00 91.12 95 SER A O 1
ATOM 751 N N . PHE A 1 96 ? -3.586 -1.686 -5.163 1.00 89.75 96 PHE A N 1
ATOM 752 C CA . PHE A 1 96 ? -2.908 -0.402 -5.235 1.00 89.75 96 PHE A CA 1
ATOM 753 C C . PHE A 1 96 ? -1.400 -0.600 -5.385 1.00 89.75 96 PHE A C 1
ATOM 755 O O . PHE A 1 96 ? -0.806 -1.391 -4.658 1.00 89.75 96 PHE A O 1
ATOM 762 N N . CYS A 1 97 ? -0.776 0.122 -6.314 1.00 90.38 97 CYS A N 1
ATOM 763 C CA . CYS A 1 97 ? 0.672 0.209 -6.469 1.00 90.38 97 CYS A CA 1
ATOM 764 C C . CYS A 1 97 ? 1.146 1.544 -5.869 1.00 90.38 97 CYS A C 1
ATOM 766 O O . CYS A 1 97 ? 1.058 2.593 -6.519 1.00 90.38 97 CYS A O 1
ATOM 768 N N . PRO A 1 98 ? 1.635 1.537 -4.623 1.00 85.50 98 PRO A N 1
ATOM 769 C CA . PRO A 1 98 ? 1.971 2.735 -3.877 1.00 85.50 98 PRO A CA 1
ATOM 770 C C . PRO A 1 98 ? 3.194 3.472 -4.423 1.00 85.50 98 PRO A C 1
ATOM 772 O O . PRO A 1 98 ? 3.324 4.670 -4.184 1.00 85.50 98 PRO A O 1
ATOM 775 N N . GLU A 1 99 ? 4.071 2.800 -5.168 1.00 86.56 99 GLU A N 1
ATOM 776 C CA . GLU A 1 99 ? 5.249 3.408 -5.789 1.00 86.56 99 GLU A CA 1
ATOM 777 C C . GLU A 1 99 ? 4.932 4.203 -7.058 1.00 86.56 99 GLU A C 1
ATOM 779 O O . GLU A 1 99 ? 5.735 5.035 -7.476 1.00 86.56 99 GLU A O 1
ATOM 784 N N . VAL A 1 100 ? 3.775 3.958 -7.674 1.00 87.06 100 VAL A N 1
ATOM 785 C CA . VAL A 1 100 ? 3.326 4.678 -8.876 1.00 87.06 100 VAL A CA 1
ATOM 786 C C . VAL A 1 100 ? 2.072 5.508 -8.591 1.00 87.06 100 VAL A C 1
ATOM 788 O O . VAL A 1 100 ? 1.807 6.481 -9.292 1.00 87.06 100 VAL A O 1
ATOM 791 N N . GLY A 1 101 ? 1.338 5.187 -7.523 1.00 83.31 101 GLY A N 1
ATOM 792 C CA . GLY A 1 101 ? 0.088 5.849 -7.161 1.00 83.31 101 GLY A CA 1
ATOM 793 C C . GLY A 1 101 ? -1.100 5.373 -7.999 1.00 83.31 101 GLY A C 1
ATOM 794 O O . GLY A 1 101 ? -2.055 6.123 -8.187 1.00 83.31 101 GLY A O 1
ATOM 795 N N . THR A 1 102 ? -1.045 4.149 -8.530 1.00 88.12 102 THR A N 1
ATOM 796 C CA . THR A 1 102 ? -2.105 3.559 -9.362 1.00 88.12 102 THR A CA 1
ATOM 797 C C . THR A 1 102 ? -2.971 2.619 -8.538 1.00 88.12 102 THR A C 1
ATOM 799 O O . THR A 1 102 ? -2.462 1.870 -7.711 1.00 88.12 102 THR A O 1
ATOM 802 N N . ALA A 1 103 ? -4.283 2.644 -8.762 1.00 89.44 103 ALA A N 1
ATOM 803 C CA . ALA A 1 103 ? -5.244 1.747 -8.126 1.00 89.44 103 ALA A CA 1
ATOM 804 C C . ALA A 1 103 ? -6.074 1.032 -9.195 1.00 89.44 103 ALA A C 1
ATOM 806 O O . ALA A 1 103 ? -6.354 1.611 -10.247 1.00 89.44 103 ALA A O 1
ATOM 807 N N . SER A 1 104 ? -6.474 -0.205 -8.923 1.00 91.81 104 SER A N 1
ATOM 808 C CA . SER A 1 104 ? -7.390 -0.974 -9.764 1.00 91.81 104 SER A CA 1
ATOM 809 C C . SER A 1 104 ? -8.113 -2.035 -8.935 1.00 91.81 104 SER A C 1
ATOM 811 O O . SER A 1 104 ? -7.651 -2.380 -7.852 1.00 91.81 104 SER A O 1
ATOM 813 N N . CYS A 1 105 ? -9.219 -2.580 -9.430 1.00 90.56 105 CYS A N 1
ATOM 814 C CA . CYS A 1 105 ? -9.912 -3.697 -8.787 1.00 90.56 105 CYS A CA 1
ATOM 815 C C . CYS A 1 105 ? -10.246 -4.772 -9.828 1.00 90.56 105 CYS A C 1
ATOM 817 O O . CYS A 1 105 ? -10.391 -4.462 -11.012 1.00 90.56 105 CYS A O 1
ATOM 819 N N . GLY A 1 106 ? -10.349 -6.019 -9.381 1.00 92.25 106 GLY A N 1
ATOM 820 C CA . GLY A 1 106 ? -10.714 -7.174 -10.195 1.00 92.25 106 GLY A CA 1
ATOM 821 C C . GLY A 1 106 ? -11.706 -8.082 -9.476 1.00 92.25 106 GLY A C 1
ATOM 822 O O . GLY A 1 106 ? -11.903 -7.974 -8.262 1.00 92.25 106 GLY A O 1
ATOM 823 N N . ASP A 1 107 ? -12.328 -8.980 -10.235 1.00 93.25 107 ASP A N 1
ATOM 824 C CA . ASP A 1 107 ? -13.346 -9.904 -9.710 1.00 93.25 107 ASP A CA 1
ATOM 825 C C . ASP A 1 107 ? -12.737 -10.967 -8.773 1.00 93.25 107 ASP A C 1
ATOM 827 O O . ASP A 1 107 ? -13.408 -11.500 -7.890 1.00 93.25 107 ASP A O 1
ATOM 831 N N . ASP A 1 108 ? -11.452 -11.271 -8.953 1.00 94.69 108 ASP A N 1
ATOM 832 C CA . ASP A 1 108 ? -10.667 -12.157 -8.101 1.00 94.69 108 ASP A CA 1
ATOM 833 C C . ASP A 1 108 ? -9.218 -11.654 -7.957 1.00 94.69 108 ASP A C 1
ATOM 835 O O . ASP A 1 108 ? -8.835 -10.620 -8.509 1.00 94.69 108 ASP A O 1
ATOM 839 N N . PHE A 1 109 ? -8.410 -12.369 -7.169 1.00 92.69 109 PHE A N 1
ATOM 840 C CA . PHE A 1 109 ? -7.023 -11.992 -6.887 1.00 92.69 109 PHE A CA 1
ATOM 841 C C . PHE A 1 109 ? -6.156 -11.906 -8.153 1.00 92.69 109 PHE A C 1
ATOM 843 O O . PHE A 1 109 ? -5.367 -10.971 -8.298 1.00 92.69 109 PHE A O 1
ATOM 850 N N . ASP A 1 110 ? -6.289 -12.874 -9.063 1.00 95.44 110 ASP A N 1
ATOM 851 C CA . ASP A 1 110 ? -5.470 -12.937 -10.274 1.00 95.44 110 ASP A CA 1
ATOM 852 C C . ASP A 1 110 ? -5.877 -11.828 -11.252 1.00 95.44 110 ASP A C 1
ATOM 854 O O . ASP A 1 110 ? -5.014 -11.199 -11.872 1.00 95.44 110 ASP A O 1
ATOM 858 N N . ASP A 1 111 ? -7.180 -11.548 -11.349 1.00 95.88 111 ASP A N 1
ATOM 859 C CA . ASP A 1 111 ? -7.716 -10.443 -12.138 1.00 95.88 111 ASP A CA 1
ATOM 860 C C . ASP A 1 111 ? -7.247 -9.089 -11.588 1.00 95.88 111 ASP A C 1
ATOM 862 O O . ASP A 1 111 ? -6.696 -8.280 -12.333 1.00 95.88 111 ASP A O 1
ATOM 866 N N . ALA A 1 112 ? -7.327 -8.865 -10.273 1.00 95.00 112 ALA A N 1
ATOM 867 C CA . ALA A 1 112 ? -6.820 -7.640 -9.653 1.00 95.00 112 ALA A CA 1
ATOM 868 C C . ALA A 1 112 ? -5.312 -7.448 -9.901 1.00 95.00 112 ALA A C 1
ATOM 870 O O . ALA A 1 112 ? -4.878 -6.356 -10.275 1.00 95.00 112 ALA A O 1
ATOM 871 N N . MET A 1 113 ? -4.515 -8.519 -9.784 1.00 96.06 113 MET A N 1
ATOM 872 C CA . MET A 1 113 ? -3.079 -8.501 -10.096 1.00 96.06 113 MET A CA 1
ATOM 873 C C . MET A 1 113 ? -2.790 -8.198 -11.570 1.00 96.06 113 MET A C 1
ATOM 875 O O . MET A 1 113 ? -1.831 -7.487 -11.890 1.00 96.06 113 MET A O 1
ATOM 879 N N . TYR A 1 114 ? -3.601 -8.727 -12.484 1.00 95.94 114 TYR A N 1
ATOM 880 C CA . TYR A 1 114 ? -3.485 -8.415 -13.902 1.00 95.94 114 TYR A CA 1
ATOM 881 C C . TYR A 1 114 ? -3.823 -6.943 -14.172 1.00 95.94 114 TYR A C 1
ATOM 883 O O . TYR A 1 114 ? -3.040 -6.238 -14.815 1.00 95.94 114 TYR A O 1
ATOM 891 N N . MET A 1 115 ? -4.937 -6.462 -13.620 1.00 95.44 115 MET A N 1
ATOM 892 C CA . MET A 1 115 ? -5.429 -5.104 -13.833 1.00 95.44 115 MET A CA 1
ATOM 893 C C . MET A 1 115 ? -4.491 -4.043 -13.251 1.00 95.44 115 MET A C 1
ATOM 895 O O . MET A 1 115 ? -4.245 -3.029 -13.903 1.00 95.44 115 MET A O 1
ATOM 899 N N . ILE A 1 116 ? -3.917 -4.254 -12.059 1.00 95.38 116 ILE A N 1
ATOM 900 C CA . ILE A 1 116 ? -2.963 -3.292 -11.482 1.00 95.38 116 ILE A CA 1
ATOM 901 C C . ILE A 1 116 ? -1.661 -3.235 -12.269 1.00 95.38 116 ILE A C 1
ATOM 903 O O . ILE A 1 116 ? -1.081 -2.158 -12.429 1.00 95.38 116 ILE A O 1
ATOM 907 N N . LYS A 1 117 ? -1.207 -4.376 -12.795 1.00 94.75 117 LYS A N 1
ATOM 908 C CA . LYS A 1 117 ? -0.014 -4.430 -13.632 1.00 94.75 117 LYS A CA 1
ATOM 909 C C . LYS A 1 117 ? -0.225 -3.640 -14.921 1.00 94.75 117 LYS A C 1
ATOM 911 O O . LYS A 1 117 ? 0.627 -2.820 -15.253 1.00 94.75 117 LYS A O 1
ATOM 916 N N . ASP A 1 118 ? -1.355 -3.847 -15.594 1.00 94.56 118 ASP A N 1
ATOM 917 C CA . ASP A 1 118 ? -1.702 -3.138 -16.830 1.00 94.56 118 ASP A CA 1
ATOM 918 C C . ASP A 1 118 ? -1.863 -1.627 -16.590 1.00 94.56 118 ASP A C 1
ATOM 920 O O . ASP A 1 118 ? -1.231 -0.814 -17.264 1.00 94.56 118 ASP A O 1
ATOM 924 N N . ALA A 1 119 ? -2.604 -1.238 -15.546 1.00 93.38 119 ALA A N 1
ATOM 925 C CA . ALA A 1 119 ? -2.781 0.166 -15.168 1.00 93.38 119 ALA A CA 1
ATOM 926 C C . ALA A 1 119 ? -1.448 0.857 -14.831 1.00 93.38 119 ALA A C 1
ATOM 928 O O . ALA A 1 119 ? -1.214 2.013 -15.200 1.00 93.38 119 ALA A O 1
ATOM 929 N N . THR A 1 120 ? -0.551 0.145 -14.147 1.00 92.50 120 THR A N 1
ATOM 930 C CA . THR A 1 120 ? 0.789 0.646 -13.825 1.00 92.50 120 THR A CA 1
ATOM 931 C C . THR A 1 120 ? 1.642 0.772 -15.083 1.00 92.50 120 THR A C 1
ATOM 933 O O . THR A 1 120 ? 2.272 1.806 -15.277 1.00 92.50 120 THR A O 1
ATOM 936 N N . GLU A 1 121 ? 1.643 -0.227 -15.967 1.00 91.06 121 GLU A N 1
ATOM 937 C CA . GLU A 1 121 ? 2.384 -0.171 -17.231 1.00 91.06 121 GLU A CA 1
ATOM 938 C C . GLU A 1 121 ? 1.927 1.006 -18.096 1.00 91.06 121 GLU A C 1
ATOM 940 O O . GLU A 1 121 ? 2.764 1.777 -18.565 1.00 91.06 121 GLU A O 1
ATOM 945 N N . LEU A 1 122 ? 0.613 1.194 -18.237 1.00 90.19 122 LEU A N 1
ATOM 946 C CA . LEU A 1 122 ? 0.033 2.317 -18.967 1.00 90.19 122 LEU A CA 1
ATOM 947 C C . LEU A 1 122 ? 0.472 3.663 -18.377 1.00 90.19 122 LEU A C 1
ATOM 949 O O . LEU A 1 122 ? 0.868 4.564 -19.111 1.00 90.19 122 LEU A O 1
ATOM 953 N N . THR A 1 123 ? 0.481 3.780 -17.049 1.00 89.25 123 THR A N 1
ATOM 954 C CA . THR A 1 123 ? 0.930 5.002 -16.363 1.00 89.25 123 THR A CA 1
ATOM 955 C C . THR A 1 123 ? 2.406 5.301 -16.642 1.00 89.25 123 THR A C 1
ATOM 957 O O . THR A 1 123 ? 2.783 6.453 -16.861 1.00 89.25 123 THR A O 1
ATOM 960 N N . LEU A 1 124 ? 3.247 4.264 -16.687 1.00 88.81 124 LEU A N 1
ATOM 961 C CA . LEU A 1 124 ? 4.681 4.400 -16.950 1.00 88.81 124 LEU A CA 1
ATOM 962 C C . LEU A 1 124 ? 5.013 4.758 -18.401 1.00 88.81 124 LEU A C 1
ATOM 964 O O . LEU A 1 124 ? 6.091 5.294 -18.662 1.00 88.81 124 LEU A O 1
ATOM 968 N N . GLN A 1 125 ? 4.113 4.463 -19.343 1.00 84.56 125 GLN A N 1
ATOM 969 C CA . GLN A 1 125 ? 4.259 4.894 -20.735 1.00 84.56 125 GLN A CA 1
ATOM 970 C C . GLN A 1 125 ? 4.118 6.417 -20.873 1.00 84.56 125 GLN A C 1
ATOM 972 O O . GLN A 1 125 ? 4.795 7.016 -21.711 1.00 84.56 125 GLN A O 1
ATOM 977 N N . ASP A 1 126 ? 3.290 7.045 -20.033 1.00 83.50 126 ASP A N 1
ATOM 978 C CA . ASP A 1 126 ? 3.062 8.493 -20.054 1.00 83.50 126 ASP A CA 1
ATOM 979 C C . ASP A 1 126 ? 4.135 9.272 -19.276 1.00 83.50 126 ASP A C 1
ATOM 981 O O . ASP A 1 126 ? 4.514 10.382 -19.667 1.00 83.50 126 ASP A O 1
ATOM 985 N N . SER A 1 127 ? 4.646 8.712 -18.175 1.00 80.06 127 SER A N 1
ATOM 986 C CA . SER A 1 127 ? 5.668 9.345 -17.337 1.00 80.06 127 SER A CA 1
ATOM 987 C C . SER A 1 127 ? 6.514 8.305 -16.599 1.00 80.06 127 SER A C 1
ATOM 989 O O . SER A 1 127 ? 5.972 7.312 -16.125 1.00 80.06 127 SER A O 1
ATOM 991 N N . PRO A 1 128 ? 7.828 8.535 -16.395 1.00 78.44 128 PRO A N 1
ATOM 992 C CA . PRO A 1 128 ? 8.622 7.684 -15.514 1.00 78.44 128 PRO A CA 1
ATOM 993 C C . PRO A 1 128 ? 8.008 7.621 -14.106 1.00 78.44 128 PRO A C 1
ATOM 995 O O . PRO A 1 128 ? 7.375 8.595 -13.676 1.00 78.44 128 PRO A O 1
ATOM 998 N N . PRO A 1 129 ? 8.239 6.517 -13.370 1.00 76.25 129 PRO A N 1
ATOM 999 C CA . PRO A 1 129 ? 7.694 6.380 -12.038 1.00 76.25 129 PRO A CA 1
ATOM 1000 C C . PRO A 1 129 ? 8.296 7.453 -11.135 1.00 76.25 129 PRO A C 1
ATOM 1002 O O . PRO A 1 129 ? 9.503 7.733 -11.216 1.00 76.25 129 PRO A O 1
ATOM 1005 N N . PRO A 1 130 ? 7.483 8.042 -10.258 1.00 72.81 130 PRO A N 1
ATOM 1006 C CA . PRO A 1 130 ? 8.000 8.888 -9.205 1.00 72.81 130 PRO A CA 1
ATOM 1007 C C . PRO A 1 130 ? 8.896 8.070 -8.258 1.00 72.81 130 PRO A C 1
ATOM 1009 O O . PRO A 1 130 ? 8.770 6.856 -8.123 1.00 72.81 130 PRO A O 1
ATOM 1012 N N . ASN A 1 131 ? 9.858 8.731 -7.613 1.00 72.00 131 ASN A N 1
ATOM 1013 C CA . ASN A 1 131 ? 10.788 8.069 -6.692 1.00 72.00 131 ASN A CA 1
ATOM 1014 C C . ASN A 1 131 ? 10.173 7.966 -5.290 1.00 72.00 131 ASN A C 1
ATOM 1016 O O . ASN A 1 131 ? 10.658 8.594 -4.344 1.00 72.00 131 ASN A O 1
ATOM 1020 N N . TYR A 1 132 ? 9.062 7.241 -5.192 1.00 80.50 132 TYR A N 1
ATOM 1021 C CA . TYR A 1 132 ? 8.391 6.976 -3.927 1.00 80.50 132 TYR A CA 1
ATOM 1022 C C . TYR A 1 132 ? 9.141 5.911 -3.124 1.00 80.50 132 TYR A C 1
ATOM 1024 O O . TYR A 1 132 ? 9.937 5.127 -3.649 1.00 80.50 132 TYR A O 1
ATOM 1032 N N . GLY A 1 133 ? 8.943 5.939 -1.810 1.00 78.00 133 GLY A N 1
ATOM 1033 C CA . GLY A 1 133 ? 9.502 4.958 -0.897 1.00 78.00 133 GLY A CA 1
ATOM 1034 C C . GLY A 1 133 ? 8.909 3.570 -1.126 1.00 78.00 133 GLY A C 1
ATOM 1035 O O . GLY A 1 133 ? 8.016 3.359 -1.944 1.00 78.00 133 GLY A O 1
ATOM 1036 N N . LYS A 1 134 ? 9.408 2.595 -0.368 1.00 82.50 134 LYS A N 1
ATOM 1037 C CA . LYS A 1 134 ? 8.714 1.312 -0.274 1.00 82.50 134 LYS A CA 1
ATOM 1038 C C . LYS A 1 134 ? 7.453 1.467 0.572 1.00 82.50 134 LYS A C 1
ATOM 1040 O O . LYS A 1 134 ? 7.505 2.215 1.554 1.00 82.50 134 LYS A O 1
ATOM 1045 N N . PRO A 1 135 ? 6.372 0.742 0.252 1.00 85.25 135 PRO A N 1
ATOM 1046 C CA . 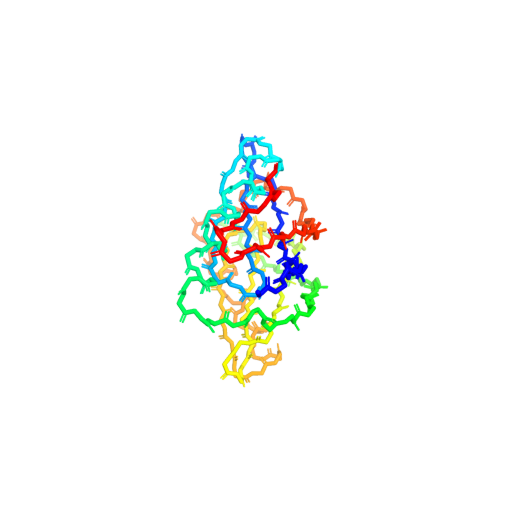PRO A 1 135 ? 5.223 0.700 1.135 1.00 85.25 135 PRO A CA 1
ATOM 1047 C C . PRO A 1 135 ? 5.576 0.086 2.488 1.00 85.25 135 PRO A C 1
ATOM 1049 O O . PRO A 1 135 ? 6.314 -0.898 2.580 1.00 85.25 135 PRO A O 1
ATOM 1052 N N . GLU A 1 136 ? 5.004 0.656 3.541 1.00 84.88 136 GLU A N 1
ATOM 1053 C CA . GLU A 1 136 ? 5.065 0.141 4.901 1.00 84.88 136 GLU A CA 1
ATOM 1054 C C . GLU A 1 136 ? 3.642 -0.094 5.416 1.00 84.88 136 GLU A C 1
ATOM 1056 O O . GLU A 1 136 ? 2.776 0.772 5.316 1.00 84.88 136 GLU A O 1
ATOM 1061 N N . ILE A 1 137 ? 3.388 -1.279 5.974 1.00 84.75 137 ILE A N 1
ATOM 1062 C CA . ILE A 1 137 ? 2.113 -1.576 6.630 1.00 84.75 137 ILE A CA 1
ATOM 1063 C C . ILE A 1 137 ? 2.187 -1.062 8.063 1.00 84.75 137 ILE A C 1
ATOM 1065 O O . ILE A 1 137 ? 3.011 -1.526 8.855 1.00 84.75 137 ILE A O 1
ATOM 1069 N N . ILE A 1 138 ? 1.273 -0.167 8.421 1.00 85.19 138 ILE A N 1
ATOM 1070 C CA . ILE A 1 138 ? 1.101 0.300 9.792 1.00 85.19 138 ILE A CA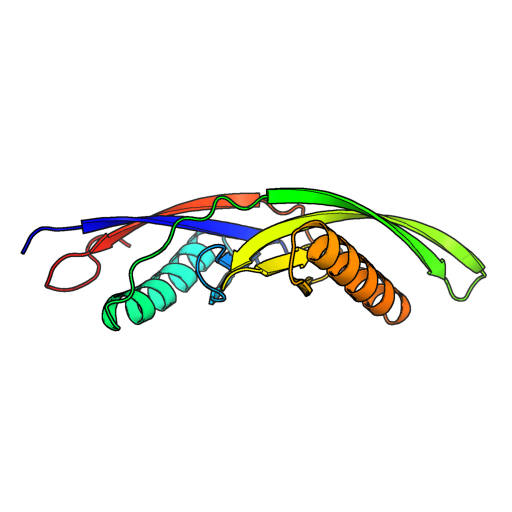 1
ATOM 1071 C C . ILE A 1 138 ? -0.211 -0.223 10.369 1.00 85.19 138 ILE A C 1
ATOM 1073 O O . ILE A 1 138 ? -1.226 -0.347 9.682 1.00 85.19 138 ILE A O 1
ATOM 1077 N N . LYS A 1 139 ? -0.189 -0.514 11.670 1.00 84.25 139 LYS A N 1
ATOM 1078 C CA . LYS A 1 139 ? -1.386 -0.836 12.449 1.00 84.25 139 LYS A CA 1
ATOM 1079 C C . LYS A 1 139 ? -1.577 0.238 13.505 1.00 84.25 139 LYS A C 1
ATOM 1081 O O . LYS A 1 139 ? -0.637 0.563 14.230 1.00 84.25 139 LYS A O 1
ATOM 1086 N N . TYR A 1 140 ? -2.787 0.766 13.611 1.00 81.75 140 TYR A N 1
ATOM 1087 C CA . TYR A 1 140 ? -3.141 1.754 14.625 1.00 81.75 140 TYR A CA 1
ATOM 1088 C C . TYR A 1 140 ? -4.447 1.361 15.309 1.00 81.75 140 TYR A C 1
ATOM 1090 O O . TYR A 1 140 ? -5.267 0.630 14.761 1.00 81.75 140 TYR A O 1
ATOM 1098 N N . GLN A 1 141 ? -4.619 1.794 16.555 1.00 80.44 141 GLN A N 1
ATOM 1099 C CA . GLN A 1 141 ? -5.798 1.460 17.346 1.00 80.44 141 GLN A CA 1
ATOM 1100 C C . GLN A 1 141 ? -6.588 2.715 17.659 1.00 80.44 141 GLN A C 1
ATOM 1102 O O . GLN A 1 141 ? -6.020 3.716 18.098 1.00 80.44 141 GLN A O 1
ATOM 1107 N N . LEU A 1 142 ? -7.904 2.628 17.499 1.00 76.69 142 LEU A N 1
ATOM 1108 C CA . LEU A 1 142 ? -8.831 3.673 17.900 1.00 76.69 142 LEU A CA 1
ATOM 1109 C C . LEU A 1 142 ? -9.763 3.135 18.969 1.00 76.69 142 LEU A C 1
ATOM 1111 O O . LEU A 1 142 ? -10.293 2.031 18.872 1.00 76.69 142 LEU A O 1
ATOM 1115 N N . THR A 1 143 ? -9.950 3.927 20.016 1.00 77.44 143 THR A N 1
ATOM 1116 C CA . THR A 1 143 ? -10.816 3.574 21.138 1.00 77.44 143 THR A CA 1
ATOM 1117 C C . THR A 1 143 ? -11.981 4.544 21.183 1.00 77.44 143 THR A C 1
ATOM 1119 O O . THR A 1 143 ? -11.775 5.738 21.374 1.00 77.44 143 THR A O 1
ATOM 1122 N N . PHE A 1 144 ? -13.198 4.035 21.028 1.00 71.25 144 PHE A N 1
ATOM 1123 C CA . PHE A 1 144 ? -14.433 4.807 21.005 1.00 71.25 144 PHE A CA 1
ATOM 1124 C C . PHE A 1 144 ? -15.229 4.591 22.279 1.00 71.25 144 PHE A C 1
ATOM 1126 O O . PHE A 1 144 ? -15.378 3.475 22.771 1.00 71.25 144 PHE A O 1
ATOM 1133 N N . SER A 1 145 ? -15.776 5.677 22.805 1.00 71.00 145 SER A N 1
ATOM 1134 C CA . SER A 1 145 ? -16.782 5.669 23.856 1.00 71.00 145 SER A CA 1
ATOM 1135 C C . SER A 1 145 ? -18.119 6.139 23.284 1.00 71.00 145 SER A C 1
ATOM 1137 O O . SER A 1 145 ? -18.163 6.718 22.200 1.00 71.00 145 SER A O 1
ATOM 1139 N N . PRO A 1 146 ? -19.215 6.007 24.044 1.00 64.81 146 PRO A N 1
ATOM 1140 C CA . PRO A 1 146 ? -20.509 6.576 23.661 1.00 64.81 146 PRO A CA 1
ATOM 1141 C C . PRO A 1 146 ? -20.495 8.105 23.499 1.00 64.81 146 PRO A C 1
ATOM 1143 O O . PRO A 1 146 ? -21.454 8.664 22.984 1.00 64.81 146 PRO A O 1
ATOM 1146 N N . ALA A 1 147 ? -19.442 8.780 23.977 1.00 66.19 147 ALA A N 1
ATOM 1147 C CA . ALA A 1 147 ? -19.228 10.217 23.832 1.00 66.19 147 ALA A CA 1
ATOM 1148 C C . ALA A 1 147 ? -18.303 10.580 22.648 1.00 66.19 147 ALA A C 1
ATOM 1150 O O . ALA A 1 147 ? -18.023 11.760 22.455 1.00 66.19 147 ALA A O 1
ATOM 1151 N N . GLY A 1 148 ? -17.823 9.593 21.878 1.00 64.50 148 GLY A N 1
ATOM 1152 C CA . GLY A 1 148 ? -16.882 9.768 20.764 1.00 64.50 148 GLY A CA 1
ATOM 1153 C C . GLY A 1 148 ? -15.518 9.102 20.994 1.00 64.50 148 GLY A C 1
ATOM 1154 O O . GLY A 1 148 ? -15.345 8.318 21.936 1.00 64.50 148 GLY A O 1
ATOM 1155 N N . LEU A 1 149 ? -14.551 9.404 20.118 1.00 63.53 149 LEU A N 1
ATOM 1156 C CA . LEU A 1 149 ? -13.170 8.903 20.186 1.00 63.53 149 LEU A CA 1
ATOM 1157 C C . LEU A 1 149 ? -12.495 9.335 21.503 1.00 63.53 149 LEU A C 1
ATOM 1159 O O . LEU A 1 149 ? -12.544 10.501 21.882 1.00 63.53 149 LEU A O 1
ATOM 1163 N N . VAL A 1 150 ? -11.877 8.383 22.202 1.00 65.50 150 VAL A N 1
ATOM 1164 C CA . VAL A 1 150 ? -11.278 8.564 23.537 1.00 65.50 150 VAL A CA 1
ATOM 1165 C C . VAL A 1 150 ? -9.772 8.786 23.466 1.00 65.50 150 VAL A C 1
ATOM 1167 O O . VAL A 1 150 ? -9.256 9.599 24.223 1.00 65.50 150 VAL A O 1
ATOM 1170 N N . ASN A 1 151 ? -9.080 8.080 22.567 1.00 60.91 151 ASN A N 1
ATOM 1171 C CA . ASN A 1 151 ? -7.642 8.230 22.359 1.00 60.91 151 ASN A CA 1
ATOM 1172 C C . ASN A 1 151 ? -7.364 8.593 20.895 1.00 60.91 151 ASN A C 1
ATOM 1174 O O . ASN A 1 151 ? -7.657 7.795 19.999 1.00 60.91 151 ASN A O 1
ATOM 1178 N N . ALA A 1 152 ? -6.795 9.786 20.717 1.00 52.62 152 ALA A N 1
ATOM 1179 C CA . ALA A 1 152 ? -5.955 10.199 19.601 1.00 52.62 152 ALA A CA 1
ATOM 1180 C C . ALA A 1 152 ? -4.521 10.320 20.158 1.00 52.62 152 ALA A C 1
ATOM 1182 O O . ALA A 1 152 ? -4.371 11.025 21.178 1.00 52.62 152 ALA A O 1
#

Sequence (152 aa):
MATQTYTFTAVVNWQGDHYDAFGVEFPIGGKGATISEVIEALREEAKEFLAEGEQPNYVEPIVEPFEISVQDSDGTMRNYRFDAVLYEEDGGYCSFCPEVGTASCGDDFDDAMYMIKDATELTLQDSPPPNYGKPEIIKYQLTFSPAGLVNA

Secondary structure (DSSP, 8-state):
---EEEEEEEEEEE-SSSEEEEESSS--EEEESSHHHHHHHHHHHHHHHHHTT------PPEEEEEEEEEE-TTS-EEEEEEEEEEEEETTEEEEEETTTTEEEEESSHHHHHHHHHHHHHHHHHHSPPP-----EEEEEEEEEETTEEEE-